Protein AF-A0A970E9M5-F1 (afdb_monomer)

Radius of gyration: 12.07 Å; Cα contacts (8 Å, |Δi|>4): 28; chains: 1; bounding box: 26×19×32 Å

Secondary structure (DSSP, 8-state):
-HHHHHHHHHHHHHHHHHHHHHHH---HHHHHHHHHHHHHHHHHHHT--

Structure (mmCIF, N/CA/C/O backbone):
data_AF-A0A970E9M5-F1
#
_entry.id   AF-A0A970E9M5-F1
#
loop_
_atom_site.group_PDB
_atom_site.id
_atom_site.type_symbol
_atom_site.label_atom_id
_atom_site.label_alt_id
_atom_site.label_comp_id
_atom_site.label_asym_id
_atom_site.label_entity_id
_atom_site.label_seq_id
_atom_site.pdbx_PDB_ins_code
_atom_site.Cartn_x
_atom_site.Cartn_y
_atom_site.Cartn_z
_atom_site.occupancy
_atom_site.B_iso_or_equiv
_atom_site.auth_seq_id
_atom_site.auth_comp_id
_atom_site.auth_asym_id
_atom_site.auth_atom_id
_atom_site.pdbx_PDB_model_num
ATOM 1 N N . MET A 1 1 ? 18.529 -4.894 -16.304 1.00 65.00 1 MET A N 1
ATOM 2 C CA . MET A 1 1 ? 17.127 -4.989 -16.774 1.00 65.00 1 MET A CA 1
ATOM 3 C C . MET A 1 1 ? 16.319 -6.066 -16.036 1.00 65.00 1 MET A C 1
ATOM 5 O O . MET A 1 1 ? 15.231 -5.763 -15.566 1.00 65.00 1 MET A O 1
ATOM 9 N N . ILE A 1 2 ? 16.845 -7.286 -15.849 1.00 77.62 2 ILE A N 1
ATOM 10 C CA . ILE A 1 2 ? 16.192 -8.340 -15.037 1.00 77.62 2 ILE A CA 1
ATOM 11 C C . ILE A 1 2 ? 16.058 -7.951 -13.555 1.00 77.62 2 ILE A C 1
ATOM 13 O O . ILE A 1 2 ? 14.976 -8.045 -12.986 1.00 77.62 2 ILE A O 1
ATOM 17 N N . ILE A 1 3 ? 17.123 -7.409 -12.957 1.00 86.44 3 ILE A N 1
ATOM 18 C CA . ILE A 1 3 ? 17.134 -6.975 -11.547 1.00 86.44 3 ILE A CA 1
ATOM 19 C C . ILE A 1 3 ? 16.078 -5.894 -11.260 1.00 86.44 3 ILE A C 1
ATOM 21 O O . ILE A 1 3 ? 15.384 -5.963 -10.252 1.00 86.44 3 ILE A O 1
ATOM 25 N N . THR A 1 4 ? 15.897 -4.927 -12.164 1.00 86.19 4 THR A N 1
ATOM 26 C CA . THR A 1 4 ? 14.870 -3.877 -12.035 1.00 86.19 4 THR A CA 1
ATOM 27 C C . THR A 1 4 ? 13.447 -4.435 -12.079 1.00 86.19 4 THR A C 1
ATOM 29 O O . THR A 1 4 ? 12.568 -3.920 -11.394 1.00 86.19 4 THR A O 1
ATOM 32 N N . LEU A 1 5 ? 13.216 -5.499 -12.852 1.00 86.06 5 LEU A N 1
ATOM 33 C CA . LEU A 1 5 ? 11.900 -6.121 -12.998 1.00 86.06 5 LEU A CA 1
ATOM 34 C C . LEU A 1 5 ? 11.558 -6.986 -11.776 1.00 86.06 5 LEU A C 1
ATOM 36 O O . LEU A 1 5 ? 10.457 -6.881 -11.240 1.00 86.06 5 LEU A O 1
ATOM 40 N N . ILE A 1 6 ? 12.537 -7.743 -11.270 1.00 90.62 6 ILE A N 1
ATOM 41 C CA . ILE A 1 6 ? 12.430 -8.494 -10.010 1.00 90.62 6 ILE A CA 1
ATOM 42 C C . ILE A 1 6 ? 12.187 -7.540 -8.836 1.00 90.62 6 ILE A C 1
ATO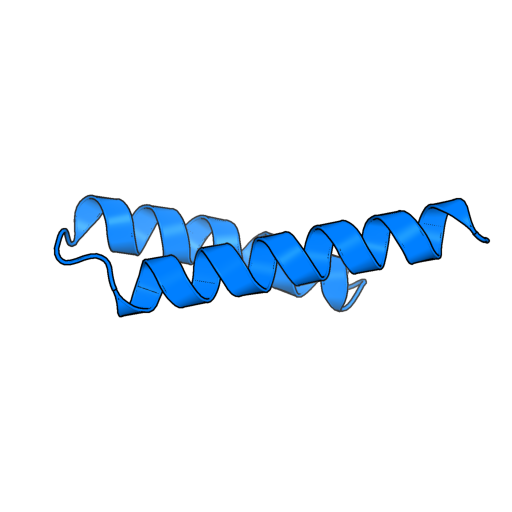M 44 O O . ILE A 1 6 ? 11.276 -7.763 -8.045 1.00 90.62 6 ILE A O 1
ATOM 48 N N . TYR A 1 7 ? 12.944 -6.442 -8.747 1.00 88.81 7 TYR A N 1
ATOM 49 C CA . TYR A 1 7 ? 12.739 -5.429 -7.711 1.00 88.81 7 TYR A CA 1
ATOM 50 C C . TYR A 1 7 ? 11.315 -4.866 -7.755 1.00 88.81 7 TYR A C 1
ATOM 52 O O . TYR A 1 7 ? 10.641 -4.810 -6.731 1.00 88.81 7 TYR A O 1
ATOM 60 N N . ARG A 1 8 ? 10.814 -4.515 -8.945 1.00 85.44 8 ARG A N 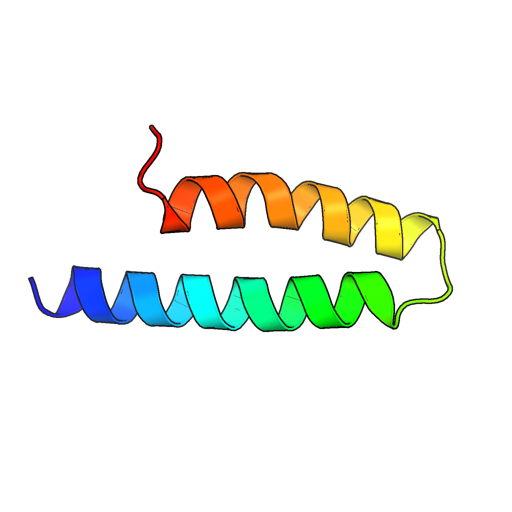1
ATOM 61 C CA . ARG A 1 8 ? 9.459 -3.974 -9.107 1.00 85.44 8 ARG A CA 1
ATOM 62 C C . ARG A 1 8 ? 8.375 -4.985 -8.720 1.00 85.44 8 ARG A C 1
ATOM 64 O O . ARG A 1 8 ? 7.393 -4.588 -8.100 1.00 85.44 8 ARG A O 1
ATOM 71 N N . LEU A 1 9 ? 8.575 -6.272 -9.017 1.00 90.94 9 LE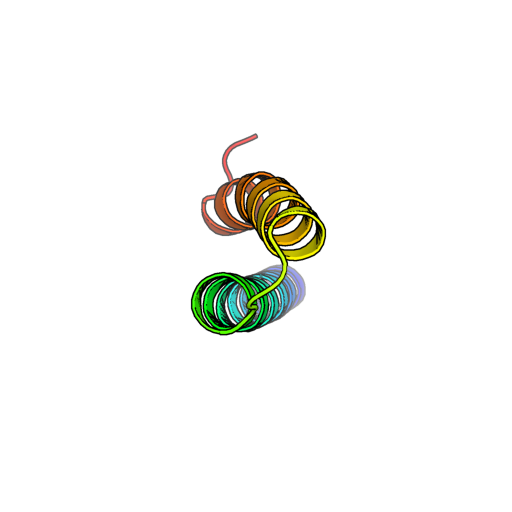U A N 1
ATOM 72 C CA . LEU A 1 9 ? 7.696 -7.362 -8.574 1.00 90.94 9 LEU A CA 1
ATOM 73 C C . LEU A 1 9 ? 7.678 -7.508 -7.050 1.00 90.94 9 LEU A C 1
ATOM 75 O O . LEU A 1 9 ? 6.603 -7.597 -6.464 1.00 90.94 9 LEU A O 1
ATOM 79 N N . ILE A 1 10 ? 8.845 -7.478 -6.401 1.00 92.69 10 ILE A N 1
ATOM 80 C CA . ILE A 1 10 ? 8.943 -7.541 -4.936 1.00 92.69 10 ILE A CA 1
ATOM 81 C C . ILE A 1 10 ? 8.217 -6.348 -4.311 1.00 92.69 10 ILE A C 1
ATOM 83 O O . ILE A 1 10 ? 7.413 -6.525 -3.401 1.00 92.69 10 ILE A O 1
ATOM 87 N N . VAL A 1 11 ? 8.451 -5.135 -4.818 1.00 91.38 11 VAL A N 1
ATOM 88 C CA . VAL A 1 11 ? 7.786 -3.928 -4.307 1.00 91.38 11 VAL A CA 1
ATOM 89 C C . VAL A 1 11 ? 6.269 -4.017 -4.501 1.00 91.38 11 VAL A C 1
ATOM 91 O O . VAL A 1 11 ? 5.533 -3.710 -3.568 1.00 91.38 11 VAL A O 1
ATOM 94 N N . ALA A 1 12 ? 5.789 -4.473 -5.661 1.00 90.75 12 ALA A N 1
ATOM 95 C CA . ALA A 1 12 ? 4.359 -4.657 -5.912 1.00 90.75 12 ALA A CA 1
ATOM 96 C C . ALA A 1 12 ? 3.730 -5.701 -4.971 1.00 90.75 12 ALA A C 1
ATOM 98 O O . ALA A 1 12 ? 2.633 -5.488 -4.459 1.00 90.75 12 ALA A O 1
ATOM 99 N N . PHE A 1 13 ? 4.440 -6.795 -4.690 1.00 94.25 13 PHE A N 1
ATOM 100 C CA . PHE A 1 13 ? 3.994 -7.823 -3.750 1.00 94.25 13 PHE A CA 1
ATOM 101 C C . PHE A 1 13 ? 3.908 -7.295 -2.311 1.00 94.25 13 PHE A C 1
ATOM 103 O O . PHE A 1 13 ? 2.902 -7.490 -1.630 1.00 94.25 13 PHE A O 1
ATOM 110 N N . VAL A 1 14 ? 4.928 -6.560 -1.858 1.00 93.19 14 VAL A N 1
ATOM 111 C CA . VAL A 1 14 ? 4.924 -5.915 -0.536 1.00 93.19 14 VAL A CA 1
ATOM 112 C C . VAL A 1 14 ? 3.804 -4.878 -0.443 1.00 93.19 14 VAL A C 1
ATOM 114 O O . VAL A 1 14 ? 3.114 -4.811 0.573 1.00 93.19 14 VAL A O 1
ATOM 117 N N . LEU A 1 15 ? 3.569 -4.102 -1.502 1.00 92.69 15 LEU A N 1
ATOM 118 C CA . LEU A 1 15 ? 2.466 -3.144 -1.573 1.00 92.69 15 LEU A CA 1
ATOM 119 C C . LEU A 1 15 ? 1.116 -3.845 -1.413 1.00 92.69 15 LEU A C 1
ATOM 121 O O . LEU A 1 15 ? 0.312 -3.403 -0.598 1.00 92.69 15 LEU A O 1
ATOM 125 N N . PHE A 1 16 ? 0.898 -4.963 -2.107 1.00 94.00 16 PHE A N 1
ATOM 126 C CA . PHE A 1 16 ? -0.321 -5.762 -1.975 1.00 94.00 16 PHE A CA 1
ATOM 127 C C . PHE A 1 16 ? -0.539 -6.260 -0.539 1.00 94.00 16 PHE A C 1
ATOM 129 O O . PHE A 1 16 ? -1.614 -6.057 0.022 1.00 94.00 16 PHE A O 1
ATOM 136 N N . LEU A 1 17 ? 0.489 -6.840 0.088 1.00 94.06 17 LEU A N 1
ATOM 137 C CA . LEU A 1 17 ? 0.433 -7.284 1.487 1.00 94.06 17 LEU A CA 1
ATOM 138 C C . LEU A 1 17 ? 0.130 -6.131 2.450 1.00 94.06 17 LEU A C 1
ATOM 140 O O . LEU A 1 17 ? -0.673 -6.279 3.368 1.00 94.06 17 LEU A O 1
ATOM 144 N N . THR A 1 18 ? 0.749 -4.971 2.233 1.00 92.38 18 THR A N 1
ATOM 145 C CA . THR A 1 18 ? 0.550 -3.798 3.096 1.00 92.38 18 THR A CA 1
ATOM 146 C C . THR A 1 18 ? -0.860 -3.233 2.933 1.00 92.38 18 THR A C 1
ATOM 148 O O . THR A 1 18 ? -1.483 -2.849 3.921 1.00 92.38 18 THR A O 1
ATOM 151 N N . LEU A 1 19 ? -1.396 -3.236 1.708 1.00 92.81 19 LEU A N 1
ATOM 152 C CA . LEU A 1 19 ? -2.768 -2.830 1.411 1.00 92.81 19 LEU A CA 1
ATOM 153 C C . LEU A 1 19 ? -3.779 -3.786 2.059 1.00 92.81 19 LEU A C 1
ATOM 155 O O . LEU A 1 19 ? -4.719 -3.337 2.706 1.00 92.81 19 LEU A O 1
ATOM 159 N N . TRP A 1 20 ? -3.546 -5.099 1.964 1.00 93.31 20 TRP A N 1
ATOM 160 C CA . TRP A 1 20 ? -4.352 -6.104 2.663 1.00 93.31 20 TRP A CA 1
ATOM 161 C C . TRP A 1 20 ? -4.340 -5.865 4.174 1.00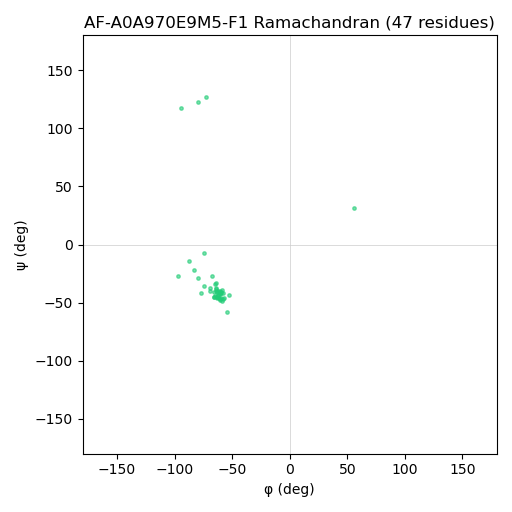 93.31 20 TRP A C 1
ATOM 163 O O . TRP A 1 20 ? -5.390 -5.858 4.822 1.00 93.31 20 TRP A O 1
ATOM 173 N N . ASN A 1 21 ? -3.152 -5.635 4.737 1.00 92.56 21 ASN A N 1
ATOM 174 C CA . ASN A 1 21 ? -2.986 -5.349 6.153 1.00 92.56 21 ASN A CA 1
ATOM 175 C C . ASN A 1 21 ? -3.741 -4.076 6.560 1.00 92.56 21 ASN A C 1
ATOM 177 O O . ASN A 1 21 ? -4.402 -4.074 7.589 1.00 92.56 21 ASN A O 1
ATOM 181 N N . LEU A 1 22 ? -3.724 -3.025 5.734 1.00 90.81 22 LEU A N 1
ATOM 182 C CA . LEU A 1 22 ? -4.466 -1.787 5.989 1.00 90.81 22 LEU A CA 1
ATOM 183 C C . LEU A 1 22 ? -5.981 -2.018 6.116 1.00 90.81 22 LEU A C 1
ATOM 185 O O . LEU A 1 22 ? -6.615 -1.392 6.960 1.00 90.81 22 LEU A O 1
ATOM 189 N N . PHE A 1 23 ? -6.554 -2.904 5.297 1.00 87.50 23 PHE A N 1
ATOM 190 C CA . PHE A 1 23 ? -7.989 -3.213 5.325 1.00 87.50 23 PHE A CA 1
ATOM 191 C C . PHE A 1 23 ? -8.384 -4.241 6.396 1.00 87.50 23 PHE A C 1
ATOM 193 O O . PHE A 1 23 ? -9.548 -4.293 6.786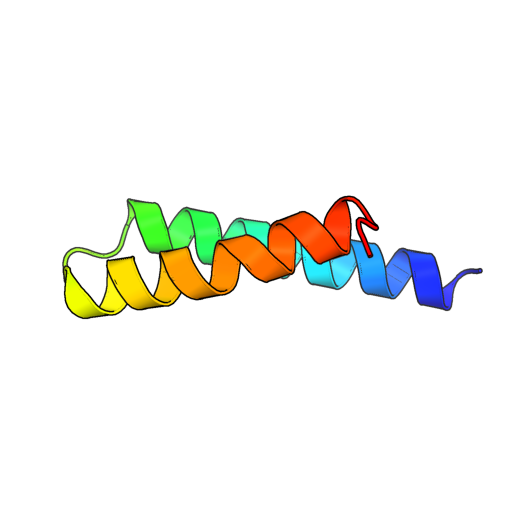 1.00 87.50 23 PHE A O 1
ATOM 200 N N . THR A 1 24 ? -7.442 -5.059 6.870 1.00 91.00 24 THR A N 1
ATOM 201 C CA . THR A 1 24 ? -7.712 -6.125 7.855 1.00 91.00 24 THR A CA 1
ATOM 202 C C . THR A 1 24 ? -7.400 -5.695 9.291 1.00 91.00 24 THR A C 1
ATOM 204 O O . THR A 1 24 ? -7.988 -6.213 10.243 1.00 91.00 24 THR A O 1
ATOM 207 N N . GLU A 1 25 ? -6.469 -4.760 9.473 1.00 90.56 25 GLU A N 1
ATOM 208 C CA . GLU A 1 25 ? -5.991 -4.349 10.789 1.00 90.56 25 GLU A CA 1
ATOM 209 C C . GLU A 1 25 ? -7.035 -3.505 11.532 1.00 90.56 2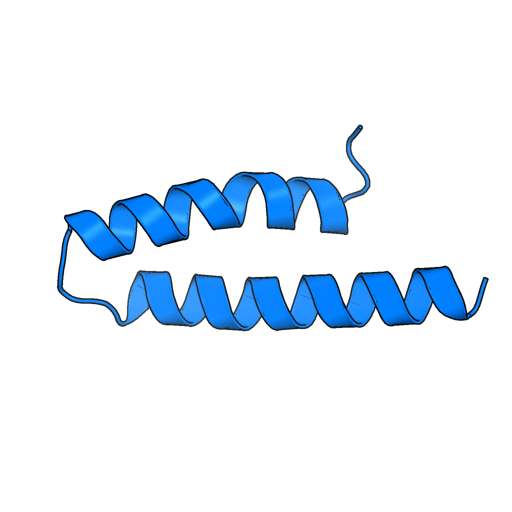5 GLU A C 1
ATOM 211 O O . GLU A 1 25 ? -7.515 -2.490 11.034 1.00 90.56 25 GLU A O 1
ATOM 216 N N . LYS A 1 26 ? -7.368 -3.908 12.764 1.00 84.81 26 LYS A N 1
ATOM 217 C CA . LYS A 1 26 ? -8.403 -3.246 13.582 1.00 84.81 26 LYS A CA 1
ATOM 218 C C . LYS A 1 26 ? -7.876 -2.081 14.420 1.00 84.81 26 LYS A C 1
ATOM 220 O O . LYS A 1 26 ? -8.658 -1.311 14.970 1.00 84.81 26 LYS A O 1
ATOM 225 N N . THR A 1 27 ? -6.556 -1.970 14.568 1.00 92.06 27 THR A N 1
ATOM 226 C CA . THR A 1 27 ? -5.929 -0.970 15.439 1.00 92.06 27 THR A CA 1
ATOM 227 C C . THR A 1 27 ? -5.559 0.277 14.644 1.00 92.06 27 THR A C 1
ATOM 229 O O . THR A 1 27 ? -4.665 0.212 13.799 1.00 92.06 27 THR A O 1
ATOM 232 N N . LEU A 1 28 ? -6.148 1.430 14.983 1.00 88.12 28 LEU A N 1
ATOM 233 C CA . LEU A 1 28 ? -5.906 2.699 14.277 1.00 88.12 28 LEU A CA 1
ATOM 234 C C . LEU A 1 28 ? -4.416 3.058 14.166 1.00 88.12 28 LEU A C 1
ATOM 236 O O . LEU A 1 28 ? -3.954 3.398 13.083 1.00 88.12 28 LEU A O 1
ATOM 240 N N . ASN A 1 29 ? -3.630 2.892 15.235 1.00 88.94 29 ASN A N 1
ATOM 241 C CA . ASN A 1 29 ? -2.190 3.188 15.201 1.00 88.94 29 ASN A CA 1
ATOM 242 C C . ASN A 1 29 ? -1.4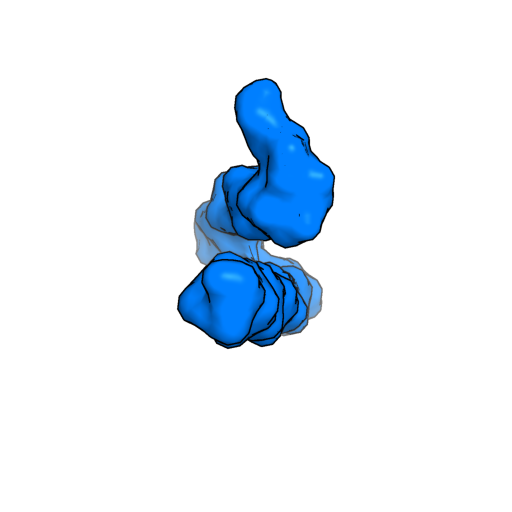32 2.341 14.164 1.00 88.94 29 ASN A C 1
ATOM 244 O O . ASN A 1 29 ? -0.568 2.849 13.450 1.00 88.94 29 ASN A O 1
ATOM 248 N N . LYS A 1 30 ? -1.759 1.048 14.053 1.00 88.06 30 LYS A N 1
ATOM 249 C CA . LYS A 1 30 ? -1.123 0.149 13.079 1.00 88.06 30 LYS A CA 1
ATOM 250 C C . LYS A 1 30 ? -1.622 0.414 11.662 1.00 88.06 30 LYS A C 1
ATOM 252 O O . LYS A 1 30 ? -0.831 0.362 10.725 1.00 88.06 30 LYS A O 1
ATOM 257 N N . GLN A 1 31 ? -2.900 0.755 11.517 1.00 88.62 31 GLN A N 1
ATOM 258 C CA . GLN A 1 31 ? -3.501 1.145 10.246 1.00 88.62 31 GLN A CA 1
ATOM 259 C C . GLN A 1 31 ? -2.861 2.432 9.701 1.00 88.62 31 GLN A C 1
ATOM 261 O O . GLN A 1 31 ? -2.459 2.477 8.542 1.00 88.62 31 GLN A O 1
ATOM 266 N N . MET A 1 32 ? -2.664 3.447 10.545 1.00 91.94 32 MET A N 1
ATOM 267 C CA . MET A 1 32 ? -1.959 4.679 10.174 1.00 91.94 32 MET A CA 1
ATOM 268 C C . MET A 1 32 ? -0.517 4.404 9.742 1.00 91.94 32 MET A C 1
ATOM 270 O O . MET A 1 32 ? -0.059 4.949 8.739 1.00 91.94 32 MET A O 1
ATOM 274 N N . ASN A 1 33 ? 0.185 3.523 10.457 1.00 92.12 33 ASN A N 1
ATOM 275 C CA . ASN A 1 33 ? 1.552 3.159 10.101 1.00 92.12 33 ASN A CA 1
ATOM 276 C C . ASN A 1 33 ? 1.605 2.418 8.751 1.00 92.12 33 ASN A C 1
ATOM 278 O O . ASN A 1 33 ? 2.450 2.716 7.909 1.00 92.12 33 ASN A O 1
ATOM 282 N N . ALA A 1 34 ? 0.657 1.508 8.501 1.00 90.56 34 ALA A N 1
ATOM 283 C CA . ALA A 1 34 ? 0.518 0.833 7.211 1.00 90.56 34 ALA A CA 1
ATOM 284 C C . ALA A 1 34 ? 0.218 1.829 6.077 1.00 90.56 34 ALA A C 1
ATOM 286 O O . ALA A 1 34 ? 0.850 1.762 5.024 1.00 90.56 34 ALA A O 1
ATOM 287 N N . ALA A 1 35 ? -0.677 2.796 6.302 1.00 90.50 35 ALA A N 1
ATOM 288 C CA . ALA A 1 35 ? -0.999 3.840 5.329 1.00 90.50 35 ALA A CA 1
ATOM 289 C C . ALA A 1 35 ? 0.228 4.698 4.980 1.00 90.50 35 ALA A C 1
ATOM 291 O O . ALA A 1 35 ? 0.484 4.961 3.805 1.00 90.50 35 ALA A O 1
ATOM 292 N N . LEU A 1 36 ? 1.029 5.071 5.982 1.00 92.88 36 LEU A N 1
ATOM 293 C CA . LEU A 1 36 ? 2.245 5.863 5.795 1.00 92.88 36 LEU A CA 1
ATOM 294 C C . LEU A 1 36 ? 3.306 5.125 4.965 1.00 92.88 36 LEU A C 1
ATOM 296 O O . LEU A 1 36 ? 4.015 5.754 4.186 1.00 92.88 36 LEU A O 1
ATOM 300 N N . VAL A 1 37 ? 3.387 3.796 5.082 1.00 92.25 37 VAL A N 1
ATOM 301 C CA . VAL A 1 37 ? 4.307 2.947 4.300 1.00 92.25 37 VAL A CA 1
ATOM 302 C C . VAL A 1 37 ? 3.782 2.663 2.883 1.00 92.25 37 VAL A C 1
ATOM 304 O O . VAL A 1 37 ? 4.577 2.517 1.951 1.00 92.25 37 VAL A O 1
ATOM 307 N N . ILE A 1 38 ? 2.462 2.644 2.676 1.00 92.62 38 ILE A N 1
ATOM 308 C CA . ILE A 1 38 ? 1.847 2.459 1.351 1.00 92.62 38 ILE A CA 1
ATOM 309 C C . ILE A 1 38 ? 2.192 3.612 0.400 1.00 92.62 38 ILE A C 1
ATOM 311 O O . ILE A 1 38 ? 2.475 3.358 -0.769 1.00 92.62 38 ILE A O 1
ATOM 315 N N . ILE A 1 39 ? 2.239 4.856 0.886 1.00 90.62 39 ILE A N 1
ATOM 3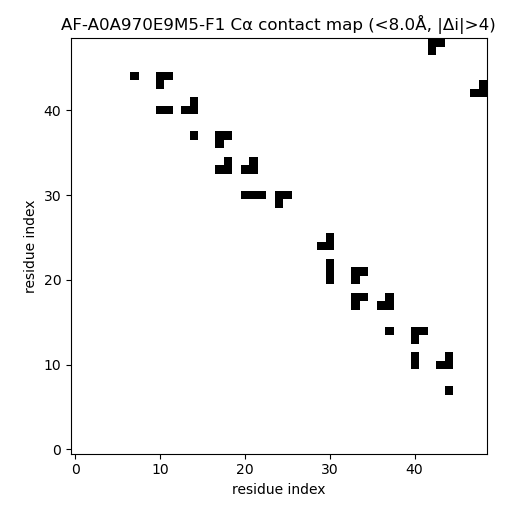16 C CA . ILE A 1 39 ? 2.555 6.043 0.069 1.00 90.62 39 ILE A CA 1
ATOM 317 C C . ILE A 1 39 ? 3.899 5.891 -0.680 1.00 90.62 39 ILE A C 1
ATOM 319 O O . ILE A 1 39 ? 3.894 5.916 -1.915 1.00 90.62 39 ILE A O 1
ATOM 323 N N . PRO A 1 40 ? 5.053 5.675 -0.011 1.00 90.50 40 PRO A N 1
ATOM 324 C CA . PRO A 1 40 ? 6.328 5.500 -0.702 1.00 90.50 40 PRO A CA 1
ATOM 325 C C . PRO A 1 40 ? 6.399 4.198 -1.513 1.00 90.50 40 PRO A C 1
ATOM 327 O O . PRO A 1 40 ? 7.1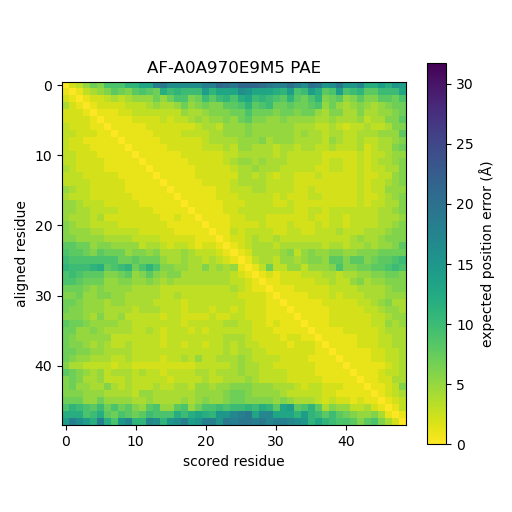28 4.148 -2.503 1.00 90.50 40 PRO A O 1
ATOM 330 N N . LEU A 1 41 ? 5.662 3.144 -1.140 1.00 90.31 41 LEU A N 1
ATOM 331 C CA . LEU A 1 41 ? 5.580 1.918 -1.943 1.00 90.31 41 LEU A CA 1
ATOM 332 C C . LEU A 1 41 ? 4.886 2.176 -3.286 1.00 90.31 41 LEU A C 1
ATOM 334 O O . LEU A 1 41 ? 5.410 1.762 -4.318 1.00 90.31 41 LEU A O 1
ATOM 338 N N . ILE A 1 42 ? 3.764 2.901 -3.292 1.00 88.00 42 ILE A N 1
ATOM 339 C CA . ILE A 1 42 ? 3.053 3.297 -4.517 1.00 88.00 42 ILE A CA 1
ATOM 340 C C . ILE A 1 42 ? 3.962 4.150 -5.403 1.00 88.00 42 ILE A C 1
ATOM 342 O O . ILE A 1 42 ? 4.111 3.852 -6.590 1.00 88.00 42 ILE A O 1
ATOM 346 N N . LEU A 1 43 ? 4.624 5.158 -4.824 1.00 87.50 43 LEU A N 1
ATOM 347 C CA . LEU A 1 43 ? 5.564 6.019 -5.550 1.00 87.50 43 LEU A CA 1
ATOM 348 C C . LEU A 1 43 ? 6.705 5.204 -6.183 1.00 87.50 43 LEU A C 1
ATOM 350 O O . LEU A 1 43 ? 7.023 5.402 -7.357 1.00 87.50 43 LEU A O 1
ATOM 354 N N . ARG A 1 44 ? 7.256 4.216 -5.459 1.00 87.44 44 ARG A N 1
ATOM 355 C CA . ARG A 1 44 ? 8.285 3.298 -5.983 1.00 87.44 44 ARG A CA 1
ATOM 356 C C . ARG A 1 44 ? 7.785 2.423 -7.131 1.00 87.44 44 ARG A C 1
ATOM 358 O O . ARG A 1 44 ? 8.533 2.218 -8.085 1.00 87.44 44 ARG A O 1
ATOM 365 N N . VAL A 1 45 ? 6.553 1.911 -7.078 1.00 82.62 45 VAL A N 1
ATOM 366 C CA . VAL A 1 45 ? 5.985 1.094 -8.172 1.00 82.62 45 VAL A CA 1
ATOM 367 C C . VAL A 1 45 ? 5.712 1.936 -9.418 1.00 82.62 45 VAL A C 1
ATOM 369 O O . VAL A 1 45 ? 5.985 1.483 -10.538 1.00 82.62 45 VAL A O 1
ATOM 372 N N . LEU A 1 46 ? 5.203 3.155 -9.234 1.00 82.00 46 LEU A N 1
ATOM 373 C CA . LEU A 1 46 ? 4.943 4.112 -10.311 1.00 82.00 46 LEU A CA 1
ATOM 374 C C . LEU A 1 46 ? 6.220 4.761 -10.865 1.00 82.00 46 LEU A C 1
ATOM 376 O O . LEU A 1 46 ? 6.149 5.430 -11.889 1.00 82.00 46 LEU A O 1
ATOM 380 N N . MET A 1 47 ? 7.381 4.528 -10.239 1.00 79.69 47 MET A N 1
ATOM 381 C CA . MET A 1 47 ? 8.659 5.160 -10.591 1.00 79.69 47 MET A CA 1
ATOM 382 C C . MET A 1 47 ? 8.595 6.697 -10.563 1.00 79.69 47 MET A C 1
ATOM 384 O O . MET A 1 47 ? 9.297 7.365 -11.320 1.00 79.69 47 MET A O 1
ATOM 388 N N . ILE A 1 48 ? 7.760 7.253 -9.681 1.00 77.12 48 ILE A N 1
ATOM 389 C CA . ILE A 1 48 ? 7.700 8.694 -9.429 1.00 77.12 48 ILE A CA 1
ATOM 390 C C . ILE A 1 48 ? 8.873 9.025 -8.506 1.00 77.12 48 ILE A C 1
ATOM 392 O O . ILE A 1 48 ? 9.027 8.398 -7.454 1.00 77.12 48 ILE A O 1
ATOM 396 N N . LYS A 1 49 ? 9.733 9.942 -8.952 1.00 60.19 49 LYS A N 1
ATOM 397 C CA . LYS A 1 49 ? 10.970 10.324 -8.267 1.00 60.19 49 LYS A CA 1
ATOM 398 C C . LYS A 1 49 ? 10.783 11.602 -7.466 1.00 60.19 49 LYS A C 1
ATOM 400 O O . LYS A 1 49 ? 10.073 12.493 -7.977 1.00 60.19 49 LYS A O 1
#

Foldseek 3Di:
DVVLVVVLVVLVVVLVVLVVCLVPPPDPVSNVVSVVVNVVSVCVNVVPD

Solvent-accessible surface area (backbone atoms only — not comparable to full-atom values): 2786 Å² total; per-residue (Å²): 113,70,66,62,51,52,50,46,50,51,49,49,52,51,41,51,55,41,52,52,46,41,77,67,49,87,49,66,73,60,27,52,52,35,51,63,52,44,54,61,41,52,33,59,66,72,66,61,128

Nearest PDB structures (foldseek):
  4l0r-assembly1_B  TM=9.525E-01  e=9.778E+00  Homo sapiens

Sequence (49 aa):
MIITLIYRLIVAFVLFLTLWNLFTEKTLNKQMNAALVIIPLILRVLMIK

Mean predicted aligned error: 4.2 Å

pLDDT: mean 88.17, std 6.65, range [60.19, 94.25]